Protein AF-A0A654B6P9-F1 (afdb_monomer_lite)

pLDDT: mean 74.3, std 14.96, range [44.41, 90.62]

Radius of gyration: 12.53 Å; chains: 1; bounding box: 27×20×34 Å

Secondary structure (DSSP, 8-state):
-HHHHHHHHHHHHHHHHHH-TTSEEEE-SSSEEEE-TTGGG-S---GGGGGGG-

Foldseek 3Di:
DVVVVVVVQVVVQVVCCVVCVQWDWDADPVHIDIHHVCVVVVVPPPVVCPVVVD

Structure (mmCIF, N/CA/C/O backbone):
data_AF-A0A654B6P9-F1
#
_entry.id   AF-A0A654B6P9-F1
#
loop_
_atom_site.group_PDB
_atom_site.id
_atom_site.type_symbol
_atom_site.label_atom_id
_atom_site.label_alt_id
_atom_site.label_comp_id
_atom_site.label_asym_id
_atom_site.label_entity_id
_atom_site.label_seq_id
_atom_site.pdbx_PDB_ins_code
_atom_site.Cartn_x
_atom_site.Cartn_y
_atom_site.Cartn_z
_atom_site.occupancy
_atom_site.B_iso_or_equiv
_atom_site.auth_seq_id
_atom_site.auth_comp_id
_atom_site.auth_asym_id
_atom_site.auth_atom_id
_atom_site.pdbx_PDB_model_num
ATOM 1 N N . MET A 1 1 ? 15.688 -1.667 -17.708 1.00 65.00 1 MET A N 1
ATOM 2 C CA . MET A 1 1 ? 15.662 -1.809 -16.234 1.00 65.00 1 MET A CA 1
ATOM 3 C C . MET A 1 1 ? 14.585 -0.946 -15.571 1.00 65.00 1 MET A C 1
ATOM 5 O O . MET A 1 1 ? 13.634 -1.516 -15.057 1.00 65.00 1 MET A O 1
ATOM 9 N N . LYS A 1 2 ? 14.666 0.396 -15.638 1.00 74.00 2 LYS A N 1
ATOM 10 C CA . LYS A 1 2 ? 13.770 1.325 -14.905 1.00 74.00 2 LYS A CA 1
ATOM 11 C C . LYS A 1 2 ? 12.268 1.056 -15.091 1.00 74.00 2 LYS A C 1
ATOM 13 O O . LYS A 1 2 ? 11.573 0.824 -14.113 1.00 74.00 2 LYS A O 1
ATOM 18 N N . ARG A 1 3 ? 11.804 0.904 -16.338 1.00 81.44 3 ARG A N 1
ATOM 19 C CA . ARG A 1 3 ? 10.391 0.582 -16.640 1.00 81.44 3 ARG A CA 1
ATOM 20 C C . ARG A 1 3 ? 9.895 -0.737 -16.034 1.00 81.44 3 ARG A C 1
ATOM 22 O O . ARG A 1 3 ? 8.712 -0.880 -15.751 1.00 81.44 3 ARG A O 1
ATOM 29 N N . ALA A 1 4 ? 10.768 -1.735 -15.881 1.00 84.38 4 ALA A N 1
ATOM 30 C CA . ALA A 1 4 ? 10.383 -3.006 -15.270 1.00 84.38 4 ALA A CA 1
ATOM 31 C C . ALA A 1 4 ? 10.200 -2.846 -13.754 1.00 84.38 4 ALA A C 1
ATOM 33 O O . ALA A 1 4 ? 9.207 -3.325 -13.215 1.00 84.38 4 ALA A O 1
ATOM 34 N N . VAL A 1 5 ? 11.106 -2.107 -13.107 1.00 83.44 5 VAL A N 1
ATOM 35 C CA . VAL A 1 5 ? 11.029 -1.771 -11.678 1.00 83.44 5 VAL A CA 1
ATOM 36 C C . VAL A 1 5 ? 9.786 -0.931 -11.377 1.00 83.44 5 VAL A C 1
ATOM 38 O O . VAL A 1 5 ? 9.051 -1.252 -10.450 1.00 83.44 5 VAL A O 1
ATOM 41 N N . GLU A 1 6 ? 9.484 0.074 -12.202 1.00 86.00 6 GLU A N 1
ATOM 42 C CA . GLU A 1 6 ? 8.274 0.902 -12.069 1.00 86.00 6 GLU A CA 1
ATOM 43 C C . GLU A 1 6 ? 6.990 0.068 -12.144 1.00 86.00 6 GLU A C 1
ATOM 45 O O . GLU A 1 6 ? 6.089 0.238 -11.325 1.00 86.00 6 GLU A O 1
ATOM 50 N N . ARG A 1 7 ? 6.914 -0.888 -13.081 1.00 88.94 7 ARG A N 1
ATOM 51 C CA . ARG A 1 7 ? 5.756 -1.790 -13.192 1.00 88.94 7 ARG A CA 1
ATOM 52 C C . ARG A 1 7 ? 5.599 -2.693 -11.975 1.00 88.94 7 ARG A C 1
ATOM 54 O O . ARG A 1 7 ? 4.479 -2.890 -11.508 1.00 88.94 7 ARG A O 1
ATOM 61 N N . VAL A 1 8 ? 6.700 -3.241 -11.460 1.00 88.31 8 VAL A N 1
ATOM 62 C CA . VAL A 1 8 ? 6.671 -4.065 -10.243 1.00 88.31 8 VAL A CA 1
ATOM 63 C C . VAL A 1 8 ? 6.230 -3.222 -9.049 1.00 88.31 8 VAL A C 1
ATOM 65 O O . VAL A 1 8 ? 5.342 -3.644 -8.312 1.00 88.31 8 VAL A O 1
ATOM 68 N N . ARG A 1 9 ? 6.762 -2.002 -8.909 1.00 84.62 9 ARG A N 1
ATOM 69 C CA . ARG A 1 9 ? 6.364 -1.055 -7.860 1.00 84.62 9 ARG A CA 1
ATOM 70 C C . ARG A 1 9 ? 4.873 -0.736 -7.928 1.00 84.62 9 ARG A C 1
ATOM 72 O O . ARG A 1 9 ? 4.187 -0.848 -6.918 1.00 84.62 9 ARG A O 1
ATOM 79 N N . ALA A 1 10 ? 4.354 -0.415 -9.112 1.00 88.31 10 ALA A N 1
ATOM 80 C CA . ALA A 1 10 ? 2.934 -0.129 -9.303 1.00 88.31 10 ALA A CA 1
ATOM 81 C C . ALA A 1 10 ? 2.047 -1.324 -8.917 1.00 88.31 10 ALA A C 1
ATOM 83 O O . ALA A 1 10 ? 1.052 -1.158 -8.212 1.00 88.31 10 ALA A O 1
ATOM 84 N N . ARG A 1 11 ? 2.436 -2.543 -9.315 1.00 90.62 11 ARG A N 1
ATOM 85 C CA . ARG A 1 11 ? 1.713 -3.770 -8.951 1.00 90.62 11 ARG A CA 1
ATOM 86 C C . ARG A 1 11 ? 1.736 -4.025 -7.444 1.00 90.62 11 ARG A C 1
ATOM 88 O O . ARG A 1 11 ? 0.724 -4.434 -6.883 1.00 90.62 11 ARG A O 1
ATOM 95 N N . MET A 1 12 ? 2.871 -3.778 -6.794 1.00 87.94 12 MET A N 1
ATOM 96 C CA . MET A 1 12 ? 3.021 -3.947 -5.351 1.00 87.94 12 MET A CA 1
ATOM 97 C C . MET A 1 12 ? 2.173 -2.937 -4.575 1.00 87.94 12 MET A C 1
ATOM 99 O O . MET A 1 12 ? 1.463 -3.332 -3.657 1.00 87.94 12 MET A O 1
ATOM 103 N N . VAL A 1 13 ? 2.160 -1.668 -4.994 1.00 88.50 13 VAL A N 1
ATOM 104 C CA . VAL A 1 13 ? 1.286 -0.632 -4.417 1.00 88.50 13 VAL A CA 1
ATOM 105 C C . VAL A 1 13 ? -0.188 -1.017 -4.541 1.00 88.50 13 VAL A C 1
ATOM 107 O O . VAL A 1 13 ? -0.914 -0.933 -3.555 1.00 88.50 13 VAL A O 1
ATOM 110 N N . ALA A 1 14 ? -0.629 -1.471 -5.719 1.00 90.00 14 ALA A N 1
ATOM 111 C CA . ALA A 1 14 ? -2.009 -1.913 -5.918 1.00 90.00 14 ALA A CA 1
ATOM 112 C C . ALA A 1 14 ? -2.365 -3.070 -4.973 1.00 90.00 14 ALA A C 1
ATOM 114 O O . ALA A 1 14 ? -3.342 -2.994 -4.237 1.00 90.00 14 ALA A O 1
ATOM 115 N N . ARG A 1 15 ? -1.503 -4.092 -4.905 1.00 90.56 15 ARG A N 1
ATOM 116 C CA . ARG A 1 15 ? -1.719 -5.242 -4.024 1.00 90.56 15 ARG A CA 1
ATOM 117 C C . ARG A 1 15 ? -1.774 -4.848 -2.548 1.00 90.56 15 ARG A C 1
ATOM 119 O O . ARG A 1 15 ? -2.595 -5.395 -1.820 1.00 90.56 15 ARG A O 1
ATOM 126 N N . LEU A 1 16 ? -0.903 -3.936 -2.112 1.00 85.88 16 LEU A N 1
ATOM 127 C CA . LEU A 1 16 ? -0.865 -3.447 -0.733 1.00 85.88 16 LEU A CA 1
ATOM 128 C C . LEU A 1 16 ? -2.143 -2.690 -0.367 1.00 85.88 16 LEU A C 1
ATOM 130 O O . LEU A 1 16 ? -2.645 -2.881 0.734 1.00 85.88 16 LEU A O 1
ATOM 134 N N . ARG A 1 17 ? -2.708 -1.907 -1.293 1.00 87.25 17 ARG A N 1
ATOM 135 C CA . ARG A 1 17 ? -3.996 -1.227 -1.079 1.00 87.25 17 ARG A CA 1
ATOM 136 C C . ARG A 1 17 ? -5.147 -2.214 -0.914 1.00 87.25 17 ARG A C 1
ATOM 138 O O . ARG A 1 17 ? -6.020 -1.979 -0.090 1.00 87.25 17 ARG A O 1
ATOM 145 N N . ASP A 1 18 ? -5.110 -3.335 -1.633 1.00 88.88 18 ASP A N 1
ATOM 146 C CA . ASP A 1 18 ? -6.133 -4.377 -1.499 1.00 88.88 18 ASP A CA 1
ATOM 147 C C . ASP A 1 18 ? -6.051 -5.112 -0.151 1.00 88.88 18 ASP A C 1
ATOM 149 O O . ASP A 1 18 ? -7.077 -5.493 0.407 1.00 88.88 18 ASP A O 1
ATOM 153 N N . VAL A 1 19 ? -4.839 -5.365 0.368 1.00 86.06 19 VAL A N 1
ATOM 154 C CA . VAL A 1 19 ? -4.657 -6.122 1.626 1.00 86.06 19 VAL A CA 1
ATOM 155 C C . VAL A 1 19 ? -4.701 -5.257 2.880 1.00 86.06 19 VAL A C 1
ATOM 157 O O . VAL A 1 19 ? -5.034 -5.759 3.950 1.00 86.06 19 VAL A O 1
ATOM 160 N N . LEU A 1 20 ? -4.337 -3.982 2.761 1.00 84.56 20 LEU A N 1
ATOM 161 C CA . LEU A 1 20 ? -4.258 -3.023 3.855 1.00 84.56 20 LEU A CA 1
ATOM 162 C C . LEU A 1 20 ? -5.052 -1.765 3.470 1.00 84.56 20 LEU A C 1
ATOM 164 O O . LEU A 1 20 ? -4.457 -0.715 3.224 1.00 84.56 20 LEU A O 1
ATOM 168 N N . PRO A 1 21 ? -6.393 -1.851 3.404 1.00 81.31 21 PRO A N 1
ATOM 169 C CA . PRO A 1 21 ? -7.234 -0.747 2.937 1.00 81.31 21 PRO A CA 1
ATOM 170 C C . PRO A 1 21 ? -7.157 0.501 3.830 1.00 81.31 21 PRO A C 1
ATOM 172 O O . PRO A 1 21 ? -7.427 1.605 3.369 1.00 81.31 21 PRO A O 1
ATOM 175 N N . GLU A 1 22 ? -6.762 0.337 5.093 1.00 84.25 22 GLU A N 1
ATOM 176 C CA . GLU A 1 22 ? -6.595 1.429 6.062 1.00 84.25 22 GLU A CA 1
ATOM 177 C C . GLU A 1 22 ? -5.150 1.957 6.141 1.00 84.25 22 GLU A C 1
ATOM 179 O O . GLU A 1 22 ? -4.854 2.835 6.952 1.00 84.25 22 GLU A O 1
ATOM 184 N N . ALA A 1 23 ? -4.230 1.419 5.331 1.00 85.75 23 ALA A N 1
ATOM 185 C CA . ALA A 1 23 ? -2.847 1.872 5.301 1.00 85.75 23 ALA A CA 1
ATOM 186 C C . ALA A 1 23 ? -2.633 2.996 4.279 1.00 85.75 23 ALA A C 1
ATOM 188 O O . ALA A 1 23 ? -3.039 2.920 3.119 1.00 85.75 23 ALA A O 1
ATOM 189 N N . GLU A 1 24 ? -1.893 4.015 4.694 1.00 87.62 24 GLU A N 1
ATOM 190 C CA . GLU A 1 24 ? -1.242 4.970 3.817 1.00 87.62 24 GLU A CA 1
ATOM 191 C C . GLU A 1 24 ? -0.087 4.279 3.083 1.00 87.62 24 GLU A C 1
ATOM 193 O O . GLU A 1 24 ? 0.831 3.734 3.696 1.00 87.62 24 GLU A O 1
ATOM 198 N N . ILE A 1 25 ? -0.140 4.277 1.750 1.00 87.38 25 ILE A N 1
ATOM 199 C CA . ILE A 1 25 ? 0.851 3.610 0.899 1.00 87.38 25 ILE A CA 1
ATOM 200 C C . ILE A 1 25 ? 1.422 4.624 -0.085 1.00 87.38 25 ILE A C 1
ATOM 202 O O . ILE A 1 25 ? 0.698 5.136 -0.949 1.00 87.38 25 ILE A O 1
ATOM 206 N N . VAL A 1 26 ? 2.732 4.861 0.008 1.00 86.19 26 VAL A N 1
ATOM 207 C CA . VAL A 1 26 ? 3.460 5.847 -0.798 1.00 86.19 26 VAL A CA 1
ATOM 208 C C . VAL A 1 26 ? 4.584 5.164 -1.574 1.00 86.19 26 VAL A C 1
ATOM 210 O O . VAL A 1 26 ? 5.430 4.474 -1.013 1.00 86.19 26 VAL A O 1
ATOM 213 N N . ALA A 1 27 ? 4.610 5.359 -2.891 1.00 84.44 27 ALA A N 1
ATOM 214 C CA . ALA A 1 27 ? 5.726 4.923 -3.723 1.00 84.44 27 ALA A CA 1
ATOM 215 C C . ALA A 1 27 ? 6.907 5.896 -3.565 1.00 84.44 27 ALA A C 1
ATOM 217 O O . ALA A 1 27 ? 6.737 7.102 -3.741 1.00 84.44 27 ALA A O 1
ATOM 218 N N . ARG A 1 28 ? 8.099 5.373 -3.271 1.00 83.94 28 ARG A N 1
ATOM 219 C CA . ARG A 1 28 ? 9.360 6.121 -3.148 1.00 83.94 28 ARG A CA 1
ATOM 220 C C . ARG A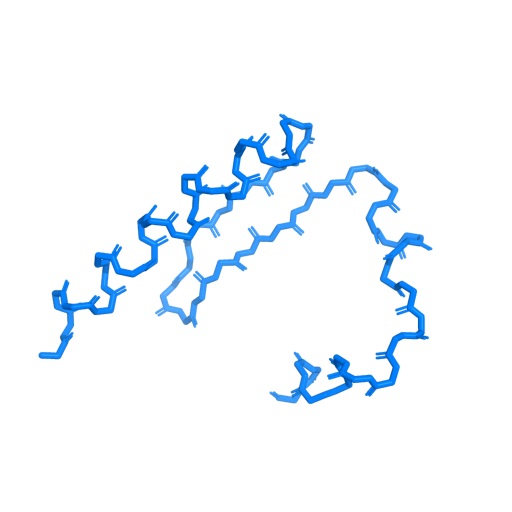 1 28 ? 10.347 5.659 -4.207 1.00 83.94 28 ARG A C 1
ATOM 222 O O . ARG A 1 28 ? 10.168 4.589 -4.781 1.00 83.94 28 ARG A O 1
ATOM 229 N N . ASP A 1 29 ? 11.384 6.443 -4.476 1.00 77.31 29 ASP A N 1
ATOM 230 C CA . ASP A 1 29 ? 12.367 6.131 -5.523 1.00 77.31 29 ASP A CA 1
ATOM 231 C C . ASP A 1 29 ? 13.139 4.830 -5.278 1.00 77.31 29 ASP A C 1
ATOM 233 O O . ASP A 1 29 ? 13.528 4.162 -6.238 1.00 77.31 29 ASP A O 1
ATOM 237 N N . ASP A 1 30 ? 13.257 4.418 -4.023 1.00 78.12 30 ASP A N 1
ATOM 238 C CA . ASP A 1 30 ? 13.909 3.202 -3.544 1.00 78.12 30 ASP A CA 1
ATOM 239 C C . ASP A 1 30 ? 12.928 2.074 -3.168 1.00 78.12 30 ASP A C 1
ATOM 241 O O . ASP A 1 30 ? 13.346 0.925 -3.037 1.00 78.12 30 ASP A O 1
ATOM 245 N N . GLY A 1 31 ? 11.618 2.335 -3.070 1.00 79.00 31 GLY A N 1
ATOM 246 C CA . GLY A 1 31 ? 10.682 1.317 -2.588 1.00 79.00 31 GLY A CA 1
ATOM 247 C C . GLY A 1 31 ? 9.220 1.742 -2.449 1.00 79.00 31 GLY A C 1
ATOM 248 O O . GLY A 1 31 ? 8.699 2.566 -3.203 1.00 79.00 31 GLY A O 1
ATOM 249 N N . VAL A 1 32 ? 8.528 1.101 -1.506 1.00 83.00 32 VAL A N 1
ATOM 250 C CA . VAL A 1 32 ? 7.147 1.413 -1.120 1.00 83.00 32 VAL A CA 1
ATOM 251 C C . VAL A 1 32 ? 7.105 1.567 0.392 1.00 83.00 32 VAL A C 1
ATOM 253 O O . VAL A 1 32 ? 7.456 0.645 1.123 1.00 83.00 32 VAL A O 1
ATOM 256 N N . GLU A 1 33 ? 6.667 2.731 0.844 1.00 81.88 33 GLU A N 1
ATOM 257 C CA . GLU A 1 33 ? 6.450 3.048 2.247 1.00 81.88 33 GLU A CA 1
ATOM 258 C C . GLU A 1 33 ? 4.997 2.722 2.619 1.00 81.88 33 GLU A C 1
ATOM 260 O O . GLU A 1 33 ? 4.078 3.010 1.846 1.00 81.88 33 GLU A O 1
ATOM 265 N N . VAL A 1 34 ? 4.791 2.100 3.785 1.00 84.94 34 VAL A N 1
ATOM 266 C CA . VAL A 1 34 ? 3.470 1.692 4.285 1.00 84.94 34 VAL A CA 1
ATOM 267 C C . VAL A 1 34 ? 3.304 2.169 5.726 1.00 84.94 34 VAL A C 1
ATOM 269 O O . VAL A 1 34 ? 3.991 1.691 6.630 1.00 84.94 34 VAL A O 1
ATOM 272 N N . GLY A 1 35 ? 2.370 3.086 5.951 1.00 81.56 35 GLY A N 1
ATOM 273 C CA . GLY A 1 35 ? 1.962 3.550 7.270 1.00 81.56 35 GLY A CA 1
ATOM 274 C C . GLY A 1 35 ? 0.543 3.092 7.572 1.00 81.56 35 GLY A C 1
ATOM 275 O O . GLY A 1 35 ? -0.372 3.433 6.845 1.00 81.56 35 GLY A O 1
ATOM 276 N N . ALA A 1 36 ?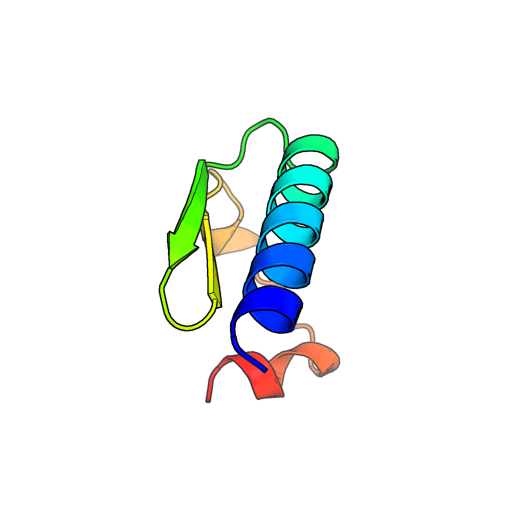 0.320 2.342 8.649 1.00 76.62 36 ALA A N 1
ATOM 277 C CA . ALA A 1 36 ? -1.039 2.065 9.119 1.00 76.62 36 ALA A CA 1
ATOM 278 C C . ALA A 1 36 ? -1.124 2.262 10.639 1.00 76.62 36 ALA A C 1
ATOM 280 O O . ALA A 1 36 ? -0.172 1.902 11.352 1.00 76.62 36 ALA A O 1
ATOM 281 N N . PRO A 1 37 ? -2.239 2.797 11.168 1.00 66.19 37 PRO A N 1
ATOM 282 C CA . PRO A 1 37 ? -2.493 2.811 12.603 1.00 66.19 37 PRO A CA 1
ATOM 283 C C . PRO A 1 37 ? -2.373 1.387 13.170 1.00 66.19 37 PRO A C 1
ATOM 285 O O . PRO A 1 37 ? -3.011 0.456 12.698 1.00 66.19 37 PRO A O 1
ATOM 288 N N . GLY A 1 38 ? -1.489 1.182 14.150 1.00 63.59 38 GLY A N 1
ATOM 289 C CA . GLY A 1 38 ? -1.239 -0.144 14.735 1.00 63.59 38 GLY A CA 1
ATOM 290 C C . GLY A 1 38 ? -0.207 -1.016 14.005 1.00 63.59 38 GLY A C 1
ATOM 291 O O . GLY A 1 38 ? 0.295 -1.961 14.614 1.00 63.59 38 GLY A O 1
ATOM 292 N N . LEU A 1 39 ? 0.228 -0.662 12.786 1.00 62.34 39 LEU A N 1
ATOM 293 C CA . LEU A 1 39 ? 1.318 -1.372 12.100 1.00 62.34 39 LEU A CA 1
ATOM 294 C C . LEU A 1 39 ? 2.637 -1.246 12.872 1.00 62.34 39 LEU A C 1
ATOM 296 O O . LEU A 1 39 ? 3.368 -2.218 12.975 1.00 62.34 39 LEU A O 1
ATOM 300 N N . LYS A 1 40 ? 2.910 -0.103 13.524 1.00 51.31 40 LYS A N 1
ATOM 301 C CA . LYS A 1 40 ? 4.079 0.048 14.421 1.00 51.31 40 LYS A CA 1
ATOM 302 C C . LYS A 1 40 ? 4.072 -0.931 15.605 1.00 51.31 40 LYS A C 1
ATOM 304 O O . LYS A 1 40 ? 5.138 -1.304 16.073 1.00 51.31 40 LYS A O 1
ATOM 309 N N . ARG A 1 41 ? 2.893 -1.356 16.081 1.00 45.09 41 ARG A N 1
ATOM 310 C CA . ARG A 1 41 ? 2.746 -2.387 17.130 1.00 45.09 41 ARG A CA 1
ATOM 311 C C . ARG A 1 41 ? 2.845 -3.810 16.571 1.00 45.09 41 ARG A C 1
ATOM 313 O O . ARG A 1 41 ? 3.090 -4.734 17.336 1.00 45.09 41 ARG A O 1
ATOM 320 N N . ARG A 1 42 ? 2.639 -3.970 15.258 1.00 44.41 42 ARG A N 1
ATOM 321 C CA . ARG A 1 42 ? 2.587 -5.241 14.525 1.00 44.41 42 ARG A CA 1
ATOM 322 C C . ARG A 1 42 ? 3.666 -5.366 13.438 1.00 44.41 42 ARG A C 1
ATOM 324 O O . ARG A 1 42 ? 3.560 -6.230 12.577 1.00 44.41 42 ARG A O 1
ATOM 331 N N . TRP A 1 43 ? 4.749 -4.591 13.501 1.00 50.00 43 TRP A N 1
ATOM 332 C CA . TRP A 1 43 ? 6.049 -5.081 13.039 1.00 50.00 43 TRP A CA 1
ATOM 333 C C . TRP A 1 43 ? 6.527 -6.047 14.117 1.00 50.00 43 TRP A C 1
ATOM 335 O O . TRP A 1 43 ? 7.401 -5.752 14.928 1.00 50.00 43 TRP A O 1
ATOM 345 N N . ILE A 1 44 ? 5.793 -7.157 14.181 1.00 50.62 44 ILE A N 1
ATOM 346 C CA . ILE A 1 44 ? 6.069 -8.325 14.991 1.00 50.62 44 ILE A CA 1
ATOM 347 C C . ILE A 1 44 ? 7.526 -8.683 14.725 1.00 50.62 44 ILE A C 1
ATOM 349 O O . ILE A 1 44 ? 8.012 -8.566 13.598 1.00 50.62 44 ILE A O 1
ATOM 353 N N . GLU A 1 45 ? 8.222 -9.058 15.787 1.00 51.59 45 GLU A N 1
ATOM 354 C CA . GLU A 1 45 ? 9.498 -9.754 15.759 1.00 51.59 45 GLU A CA 1
ATOM 355 C C . GLU A 1 45 ? 9.360 -11.011 14.890 1.00 51.59 45 GLU A C 1
ATOM 357 O O . GLU A 1 45 ? 9.128 -12.108 15.378 1.00 51.59 45 GLU A O 1
ATOM 362 N N . GLU A 1 46 ? 9.417 -10.836 13.576 1.00 51.81 46 GLU A N 1
ATOM 363 C CA . GLU A 1 46 ? 9.374 -11.900 12.591 1.00 51.81 46 GLU A CA 1
ATOM 364 C C . GLU A 1 46 ? 10.819 -12.054 12.110 1.00 51.81 46 GLU A C 1
ATOM 366 O O . GLU A 1 46 ? 11.296 -11.234 11.315 1.00 51.81 46 GLU A O 1
ATOM 371 N N . PRO A 1 47 ? 11.574 -13.044 12.626 1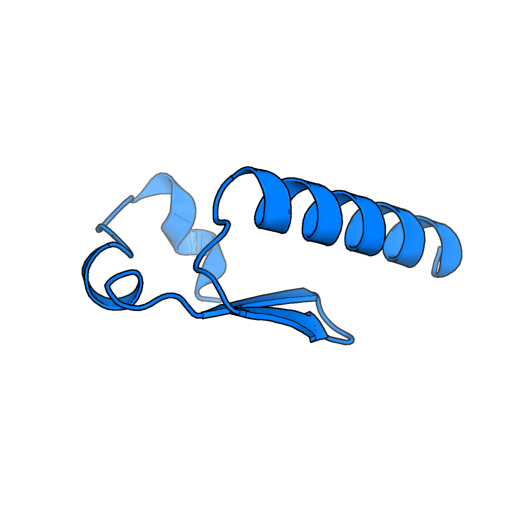.00 60.97 47 PRO A N 1
ATOM 372 C CA . PRO A 1 47 ? 13.009 -13.162 12.360 1.00 60.97 47 PRO A CA 1
ATOM 373 C C . PRO A 1 47 ? 13.333 -13.264 10.864 1.00 60.97 47 PRO A C 1
ATOM 375 O O . PRO A 1 47 ? 14.401 -12.847 10.423 1.00 60.97 47 PRO A O 1
ATOM 378 N N . SER A 1 48 ? 12.386 -13.763 10.065 1.00 58.91 48 SER A N 1
ATOM 379 C CA . SER A 1 48 ? 12.488 -13.887 8.608 1.00 58.91 48 SER A CA 1
ATOM 380 C C . SER A 1 48 ? 12.469 -12.547 7.860 1.00 58.91 48 SER A C 1
ATOM 382 O O . SER A 1 48 ? 12.875 -12.504 6.700 1.00 58.91 48 SER A O 1
ATOM 384 N N . LEU A 1 49 ? 12.037 -11.455 8.500 1.00 54.53 49 LEU A N 1
ATOM 385 C CA . LEU A 1 49 ? 11.985 -10.106 7.922 1.00 54.53 49 LEU A CA 1
ATOM 386 C C . LEU A 1 49 ? 13.094 -9.181 8.453 1.00 54.53 49 LEU A C 1
ATOM 388 O O . LEU A 1 49 ? 13.137 -8.002 8.105 1.00 54.53 49 LEU A O 1
ATOM 392 N N . ALA A 1 50 ? 14.029 -9.701 9.258 1.00 61.25 50 ALA A N 1
ATOM 393 C CA . ALA A 1 50 ? 15.122 -8.918 9.842 1.00 61.25 50 ALA A CA 1
ATOM 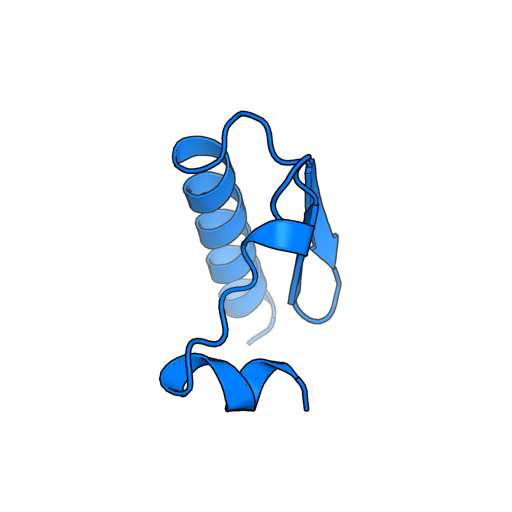394 C C . ALA A 1 50 ? 16.050 -8.271 8.794 1.00 61.25 50 ALA A C 1
ATOM 396 O O . ALA A 1 50 ? 16.593 -7.194 9.036 1.00 61.25 50 ALA A O 1
ATOM 397 N N . TRP A 1 51 ? 16.187 -8.882 7.614 1.00 58.88 51 TRP A N 1
ATOM 398 C CA . TRP A 1 51 ? 17.001 -8.362 6.508 1.00 58.88 51 TRP A CA 1
ATOM 399 C C . TRP A 1 51 ? 16.492 -7.027 5.945 1.00 58.88 51 TRP A C 1
ATOM 401 O O . TRP A 1 51 ? 17.250 -6.325 5.291 1.00 58.88 51 TRP A O 1
ATOM 411 N N . TRP A 1 52 ? 15.232 -6.661 6.202 1.00 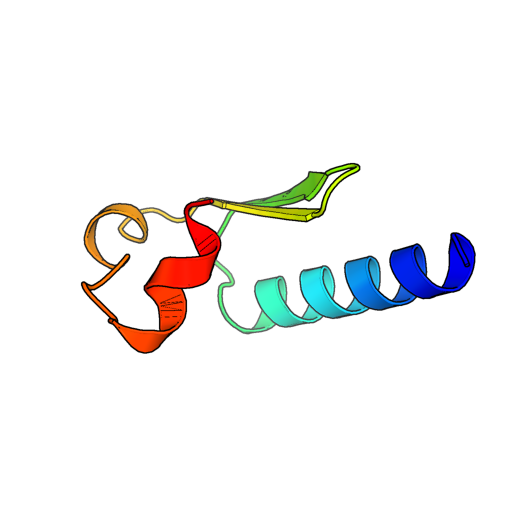50.94 52 TRP A N 1
ATOM 412 C CA . TRP A 1 52 ? 14.601 -5.449 5.667 1.00 50.94 52 TRP A CA 1
ATOM 413 C C . TRP A 1 52 ? 14.902 -4.180 6.484 1.00 50.94 52 TRP A C 1
ATOM 415 O O . TRP A 1 52 ? 14.480 -3.091 6.109 1.00 50.94 52 TRP A O 1
ATOM 425 N N . ARG A 1 53 ? 15.618 -4.308 7.613 1.00 55.44 53 ARG A N 1
ATOM 426 C CA . ARG A 1 53 ? 16.076 -3.177 8.444 1.00 55.44 53 ARG A CA 1
ATOM 427 C C . ARG A 1 53 ? 17.424 -2.585 8.004 1.00 55.44 53 ARG A C 1
ATOM 429 O O . ARG A 1 53 ? 17.857 -1.614 8.622 1.00 55.44 53 ARG A O 1
ATOM 436 N N . HIS A 1 54 ? 18.089 -3.174 7.010 1.00 46.19 54 HIS A N 1
ATOM 437 C CA . HIS A 1 54 ? 19.435 -2.806 6.562 1.00 46.19 54 HIS A CA 1
ATOM 438 C C . HIS A 1 54 ? 19.436 -2.258 5.139 1.00 46.19 54 HIS A C 1
ATOM 440 O O . HIS A 1 54 ? 18.679 -2.80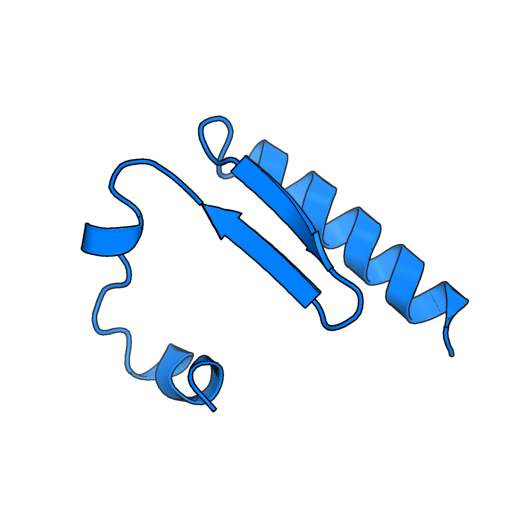0 4.303 1.00 46.19 54 HIS A O 1
#

Sequence (54 aa):
MKRAVERVRARMVARLRDVLPEAEIVARDDGVEVGAPGLKRRWIEEPSLAWWRH